Protein AF-A0A843H7J1-F1 (afdb_monomer)

Sequence (117 aa):
MSACAQKESTQTILKQSVYNLETTYTIAAESAMPFVTGEIPGVKVSQADKELMFRASNTVYSEIQSLKESIDKDEPLSITLVNAAEVDLQSFVNCWTNIRSGKAPTACEVVTQGASK

pLDDT: mean 79.45, std 17.02, range [32.44, 97.44]

Solvent-accessible surface area (backbone atoms only — not comparable to full-atom values): 6874 Å² total; per-residue (Å²): 136,60,71,64,64,53,51,52,53,51,50,52,52,51,53,52,49,53,54,52,49,51,54,52,49,49,55,52,51,61,72,41,48,49,63,76,74,62,70,46,87,95,54,85,77,49,73,67,57,53,53,50,51,52,51,46,52,50,51,43,50,52,48,50,50,55,53,48,51,32,55,78,69,70,46,87,79,54,69,69,60,55,52,47,48,48,52,29,42,51,28,44,53,51,32,49,53,36,47,76,70,66,40,83,61,92,59,69,65,50,74,81,81,62,100,77,132

Structure (mmCIF, N/CA/C/O backbone):
data_AF-A0A843H7J1-F1
#
_entry.id   AF-A0A843H7J1-F1
#
loop_
_atom_site.group_PDB
_atom_site.id
_atom_site.type_symbol
_atom_site.label_atom_id
_atom_site.label_alt_id
_atom_site.label_comp_id
_atom_site.label_asym_id
_atom_site.label_entity_id
_atom_site.label_seq_id
_atom_site.pdbx_PDB_ins_code
_atom_site.Cartn_x
_atom_site.Cartn_y
_atom_site.Cartn_z
_atom_site.occupancy
_atom_site.B_iso_or_equiv
_atom_site.auth_seq_id
_atom_site.auth_comp_id
_atom_site.auth_asym_id
_atom_site.auth_atom_id
_atom_site.pdbx_PDB_model_num
ATOM 1 N N . MET A 1 1 ? 9.321 3.733 -34.233 1.00 47.72 1 MET A N 1
ATOM 2 C CA . MET A 1 1 ? 9.810 3.769 -32.837 1.00 47.72 1 MET A CA 1
ATOM 3 C C . MET A 1 1 ? 9.998 2.329 -32.387 1.00 47.72 1 MET A C 1
ATOM 5 O O . MET A 1 1 ? 9.128 1.521 -32.681 1.00 47.72 1 MET A O 1
ATOM 9 N N . SER A 1 2 ? 11.158 1.977 -31.825 1.00 62.06 2 SER A N 1
ATOM 10 C CA . SER A 1 2 ? 11.480 0.590 -31.464 1.00 62.06 2 SER A CA 1
ATOM 11 C C . SER A 1 2 ? 10.758 0.179 -30.177 1.00 62.06 2 SER A C 1
ATOM 13 O O . SER A 1 2 ? 10.575 0.991 -29.271 1.00 62.06 2 SER A O 1
ATOM 15 N N . ALA A 1 3 ? 10.370 -1.092 -30.082 1.00 62.41 3 ALA A N 1
ATOM 16 C CA . ALA A 1 3 ? 9.691 -1.654 -28.914 1.00 62.41 3 ALA A CA 1
ATOM 17 C C . ALA A 1 3 ? 10.489 -1.487 -27.600 1.00 62.41 3 ALA A C 1
ATOM 19 O O . ALA A 1 3 ? 9.896 -1.439 -26.526 1.00 62.41 3 ALA A O 1
ATOM 20 N N . CYS A 1 4 ? 11.819 -1.336 -27.673 1.00 57.53 4 CYS A N 1
ATOM 21 C CA . CYS A 1 4 ? 12.670 -1.066 -26.510 1.00 57.53 4 CYS A CA 1
ATOM 22 C C . CYS A 1 4 ? 12.375 0.300 -25.876 1.00 57.53 4 CYS A C 1
ATOM 24 O O . CYS A 1 4 ? 12.195 0.371 -24.666 1.00 57.53 4 CYS A O 1
ATOM 26 N N . ALA A 1 5 ? 12.221 1.354 -26.686 1.00 62.38 5 ALA A N 1
ATOM 27 C CA . ALA A 1 5 ? 11.895 2.689 -26.180 1.00 62.38 5 ALA A CA 1
ATOM 28 C C . ALA A 1 5 ? 10.498 2.727 -25.532 1.00 62.38 5 ALA A C 1
ATOM 30 O O . ALA A 1 5 ? 10.288 3.397 -24.523 1.00 62.38 5 ALA A O 1
ATOM 31 N N . GLN A 1 6 ? 9.544 1.958 -26.070 1.00 64.94 6 GLN A N 1
ATOM 32 C CA . GLN A 1 6 ? 8.218 1.815 -25.462 1.00 64.94 6 GLN A CA 1
ATOM 33 C C . GLN A 1 6 ? 8.287 1.047 -24.136 1.00 64.94 6 GLN A C 1
ATOM 35 O O . GLN A 1 6 ? 7.697 1.488 -23.155 1.00 64.94 6 GLN A O 1
ATOM 40 N N . LYS A 1 7 ? 9.060 -0.042 -24.065 1.00 63.06 7 LYS A N 1
ATOM 41 C CA . LYS A 1 7 ? 9.237 -0.828 -22.835 1.00 63.06 7 LYS A CA 1
ATOM 42 C C . LYS A 1 7 ? 9.907 -0.020 -21.718 1.00 63.06 7 LYS A C 1
ATOM 44 O O . LYS A 1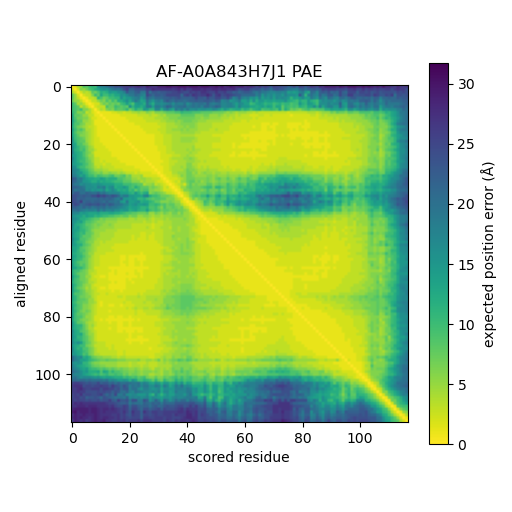 7 ? 9.445 -0.081 -20.581 1.00 63.06 7 LYS A O 1
ATOM 49 N N . GLU A 1 8 ? 10.936 0.762 -22.037 1.00 67.75 8 GLU A N 1
ATOM 50 C CA . GLU A 1 8 ? 11.584 1.676 -21.083 1.00 67.75 8 GLU A CA 1
ATOM 51 C C . GLU A 1 8 ? 10.620 2.766 -20.601 1.00 67.75 8 GLU A C 1
ATOM 53 O O . GLU A 1 8 ? 10.552 3.050 -19.402 1.00 67.75 8 GLU A O 1
ATOM 58 N N . SER A 1 9 ? 9.798 3.315 -21.504 1.00 80.00 9 SER A N 1
ATOM 59 C CA . SER A 1 9 ? 8.769 4.289 -21.125 1.00 80.00 9 SER A CA 1
ATOM 60 C C . SER A 1 9 ? 7.710 3.685 -20.192 1.00 80.00 9 SER A C 1
ATOM 62 O O . SER A 1 9 ? 7.347 4.305 -19.196 1.00 80.00 9 SER A O 1
ATOM 64 N N . THR A 1 10 ? 7.274 2.444 -20.439 1.00 89.31 10 THR A N 1
ATOM 65 C CA . THR A 1 10 ? 6.311 1.744 -19.578 1.00 89.31 10 THR A CA 1
ATOM 66 C C . THR A 1 10 ? 6.899 1.441 -18.204 1.00 89.31 10 THR A C 1
ATOM 68 O O . THR A 1 10 ? 6.242 1.694 -17.201 1.00 89.31 10 THR A O 1
ATOM 71 N N . GLN A 1 11 ? 8.135 0.941 -18.128 1.00 94.00 11 GLN A N 1
ATOM 72 C CA . GLN A 1 11 ? 8.772 0.655 -16.838 1.00 94.00 11 GLN A CA 1
ATOM 73 C C . GLN A 1 11 ? 9.004 1.930 -16.022 1.00 94.00 11 GLN A C 1
ATOM 75 O O . GLN A 1 11 ? 8.785 1.923 -14.815 1.00 94.00 11 GLN A O 1
ATOM 80 N N . THR A 1 12 ? 9.349 3.044 -16.672 1.00 93.31 12 THR A N 1
ATOM 81 C CA . THR A 1 12 ? 9.462 4.353 -16.006 1.00 93.31 12 THR A CA 1
ATOM 82 C C . THR A 1 12 ? 8.129 4.787 -15.389 1.00 93.31 12 THR A C 1
ATOM 84 O O . THR A 1 12 ? 8.095 5.212 -14.235 1.00 93.31 12 THR A O 1
ATOM 87 N N . ILE A 1 13 ? 7.021 4.624 -16.121 1.00 94.62 13 ILE A N 1
ATOM 88 C CA . ILE A 1 13 ? 5.672 4.924 -15.618 1.00 94.62 13 ILE A CA 1
ATOM 89 C C . ILE A 1 13 ? 5.327 4.034 -14.419 1.00 94.62 13 ILE A C 1
ATOM 91 O O . ILE A 1 13 ? 4.876 4.544 -13.398 1.00 94.62 13 ILE A O 1
ATOM 95 N N . LEU A 1 14 ? 5.581 2.724 -14.505 1.00 96.31 14 LEU A N 1
ATOM 96 C CA . LEU A 1 14 ? 5.291 1.796 -13.407 1.00 96.31 14 LEU A CA 1
ATOM 97 C C . LEU A 1 14 ? 6.110 2.117 -12.150 1.00 96.31 14 LEU A C 1
ATOM 99 O O . LEU A 1 14 ? 5.550 2.125 -11.057 1.00 96.31 14 LEU A O 1
ATOM 103 N N . LYS A 1 15 ? 7.402 2.446 -12.295 1.00 96.62 15 LYS A N 1
ATOM 104 C CA . LYS A 1 15 ? 8.255 2.878 -11.173 1.00 96.62 15 LYS A CA 1
ATOM 105 C C . LY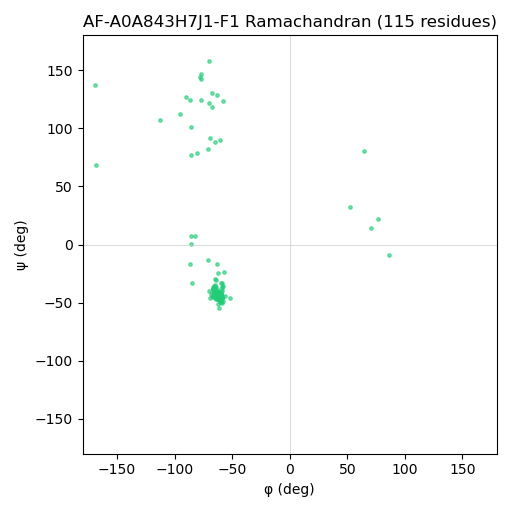S A 1 15 ? 7.673 4.126 -10.496 1.00 96.62 15 LYS A C 1
ATOM 107 O O . LYS A 1 15 ? 7.537 4.153 -9.276 1.00 96.62 15 LYS A O 1
ATOM 112 N N . GLN A 1 16 ? 7.252 5.126 -11.277 1.00 96.50 16 GLN A N 1
ATOM 113 C CA . GLN A 1 16 ? 6.600 6.324 -10.735 1.00 96.50 16 GLN A CA 1
ATOM 114 C C . GLN A 1 16 ? 5.288 5.998 -10.006 1.00 96.50 16 GLN A C 1
ATOM 116 O O . GLN A 1 16 ? 5.032 6.558 -8.940 1.00 96.50 16 GLN A O 1
ATOM 121 N N . SER A 1 17 ? 4.473 5.085 -10.543 1.00 96.44 17 SER A N 1
ATOM 122 C CA . SER A 1 17 ? 3.246 4.638 -9.877 1.00 96.44 17 SER A CA 1
ATOM 123 C C . SER A 1 17 ? 3.537 4.021 -8.510 1.00 96.44 17 SER A C 1
ATOM 125 O O . SER A 1 17 ? 2.882 4.393 -7.543 1.00 96.44 17 SER A O 1
ATOM 127 N N . VAL A 1 18 ? 4.556 3.165 -8.383 1.00 97.44 18 VAL A N 1
ATOM 128 C CA . VAL A 1 18 ? 4.943 2.569 -7.089 1.00 97.44 18 VAL A CA 1
ATOM 129 C C . VAL A 1 18 ? 5.332 3.638 -6.060 1.00 97.44 18 VAL A C 1
ATOM 131 O O . VAL A 1 18 ? 4.880 3.575 -4.917 1.00 97.44 18 VAL A O 1
ATOM 134 N N . TYR A 1 19 ? 6.093 4.666 -6.448 1.00 97.19 19 TYR A N 1
ATOM 135 C CA . TYR A 1 19 ? 6.422 5.771 -5.534 1.00 97.19 19 TYR A CA 1
ATOM 136 C C . TYR A 1 19 ? 5.193 6.601 -5.126 1.00 97.19 19 TYR A C 1
ATOM 138 O O . TYR A 1 19 ? 5.085 7.047 -3.978 1.00 97.19 19 TYR A O 1
ATOM 146 N N . ASN A 1 20 ? 4.236 6.783 -6.039 1.00 96.62 20 ASN A N 1
ATOM 147 C CA . ASN A 1 20 ? 2.971 7.449 -5.728 1.00 96.62 20 ASN A CA 1
ATOM 148 C C . ASN A 1 20 ? 2.121 6.615 -4.751 1.00 96.62 20 ASN A C 1
ATOM 150 O O . ASN A 1 20 ? 1.506 7.187 -3.846 1.00 96.62 20 ASN A O 1
ATOM 154 N N . LEU A 1 21 ? 2.116 5.282 -4.897 1.00 96.50 21 LEU A N 1
ATOM 155 C CA . LEU A 1 21 ? 1.468 4.361 -3.958 1.00 96.50 21 LEU A CA 1
ATOM 156 C C . LEU A 1 21 ? 2.092 4.470 -2.564 1.00 96.50 21 LEU A C 1
ATOM 158 O O . LEU A 1 21 ? 1.363 4.652 -1.593 1.00 96.50 21 LEU A O 1
ATOM 162 N N . GLU A 1 22 ? 3.424 4.444 -2.456 1.00 96.88 22 GLU A N 1
ATOM 163 C CA . GLU A 1 22 ? 4.125 4.600 -1.172 1.00 96.88 22 GLU A CA 1
ATOM 164 C C . GLU A 1 22 ? 3.786 5.927 -0.482 1.00 96.88 22 GLU A C 1
ATOM 166 O O . GLU A 1 22 ? 3.483 5.961 0.714 1.00 96.88 22 GLU A O 1
ATOM 171 N N . THR A 1 23 ? 3.800 7.024 -1.241 1.00 96.50 23 THR A N 1
ATOM 172 C CA . THR A 1 23 ? 3.468 8.356 -0.718 1.00 96.50 23 THR A CA 1
ATOM 173 C C . THR A 1 23 ? 2.032 8.391 -0.194 1.00 96.50 23 THR A C 1
ATOM 175 O O . THR A 1 23 ? 1.773 8.850 0.918 1.00 96.50 23 THR A O 1
ATOM 178 N N . THR A 1 24 ? 1.093 7.856 -0.975 1.00 94.62 24 THR A N 1
ATOM 179 C CA . THR A 1 24 ? -0.331 7.818 -0.621 1.00 94.62 24 THR A CA 1
ATOM 180 C C . THR A 1 24 ? -0.581 6.929 0.598 1.00 94.62 24 THR A C 1
ATOM 182 O O . THR A 1 24 ? -1.314 7.328 1.505 1.00 94.62 24 THR A O 1
ATOM 185 N N . TYR A 1 25 ? 0.069 5.763 0.664 1.00 94.06 25 TYR A N 1
ATOM 186 C CA . TYR A 1 25 ? 0.044 4.886 1.832 1.00 94.06 25 TYR A CA 1
ATOM 187 C C . TYR A 1 25 ? 0.546 5.611 3.082 1.00 94.06 25 TYR A C 1
ATOM 189 O O . TYR A 1 25 ? -0.132 5.592 4.106 1.00 94.06 25 TYR A O 1
ATOM 197 N N . THR A 1 26 ? 1.692 6.290 2.994 1.00 93.44 26 THR A N 1
ATOM 198 C CA . THR A 1 26 ? 2.306 6.987 4.134 1.00 93.44 26 THR A CA 1
ATOM 199 C C . THR A 1 26 ? 1.370 8.053 4.696 1.00 93.44 26 THR A C 1
ATOM 201 O O . THR A 1 26 ? 1.083 8.049 5.890 1.00 93.44 26 THR A O 1
ATOM 204 N N . ILE A 1 27 ? 0.793 8.894 3.831 1.00 92.25 27 ILE A N 1
ATOM 205 C CA . ILE A 1 27 ? -0.185 9.919 4.231 1.00 92.25 27 ILE A CA 1
ATOM 206 C C . ILE A 1 27 ? -1.416 9.279 4.893 1.00 92.25 27 ILE A C 1
ATOM 208 O O . ILE A 1 27 ? -1.912 9.756 5.920 1.00 92.25 27 ILE A O 1
ATOM 212 N N . ALA A 1 28 ? -1.929 8.187 4.319 1.00 88.12 28 ALA A N 1
ATOM 213 C CA . ALA A 1 28 ? -3.079 7.483 4.870 1.00 88.12 28 ALA A CA 1
ATOM 214 C C . ALA A 1 28 ? -2.766 6.871 6.248 1.00 88.12 28 ALA A C 1
ATOM 216 O O . ALA A 1 28 ? -3.555 7.050 7.178 1.00 88.12 28 ALA A O 1
ATOM 217 N N . ALA A 1 29 ? -1.606 6.232 6.406 1.00 86.69 29 ALA A N 1
ATOM 218 C CA . ALA A 1 29 ? -1.150 5.629 7.654 1.00 86.69 29 ALA A CA 1
ATOM 219 C C . ALA A 1 29 ? -0.887 6.675 8.752 1.00 86.69 29 ALA A C 1
ATOM 221 O O . ALA A 1 29 ? -1.353 6.509 9.879 1.00 86.69 29 ALA A O 1
ATOM 222 N N . GLU A 1 30 ? -0.224 7.790 8.431 1.00 86.56 30 GLU A N 1
ATOM 223 C CA . GLU A 1 30 ? -0.003 8.900 9.369 1.00 86.56 30 GLU A CA 1
ATOM 224 C C . GLU A 1 30 ? -1.324 9.470 9.876 1.00 86.56 30 GLU A C 1
ATOM 226 O O . GLU A 1 30 ? -1.530 9.638 11.080 1.00 86.56 30 GLU A O 1
ATOM 231 N N . SER A 1 31 ? -2.273 9.684 8.962 1.00 81.62 31 SER A N 1
ATOM 232 C CA . SER A 1 31 ? -3.601 10.158 9.337 1.00 81.62 31 SER A CA 1
ATOM 233 C C . SER A 1 31 ? -4.363 9.169 10.228 1.00 81.62 31 SER A C 1
ATOM 235 O O . SER A 1 31 ? -5.328 9.578 10.875 1.00 81.62 31 SER A O 1
ATOM 237 N N . ALA A 1 32 ? -3.936 7.898 10.279 1.00 74.88 32 ALA A N 1
ATOM 238 C CA . ALA A 1 32 ? -4.541 6.841 11.079 1.00 74.88 32 ALA A CA 1
ATOM 239 C C . ALA A 1 32 ? -4.055 6.717 12.518 1.00 74.88 32 ALA A C 1
ATOM 241 O O . ALA A 1 32 ? -4.777 6.161 13.354 1.00 74.88 32 ALA A O 1
ATOM 242 N N . MET A 1 33 ? -2.909 7.313 12.839 1.00 71.06 33 MET A N 1
ATOM 243 C CA . MET A 1 33 ? -2.310 7.256 14.170 1.00 71.06 33 MET A CA 1
ATOM 244 C C . MET A 1 33 ? -3.281 7.648 15.307 1.00 71.06 33 MET A C 1
ATOM 246 O O . MET A 1 33 ? -3.410 6.848 16.237 1.00 71.06 33 MET A O 1
ATOM 250 N N . PRO A 1 34 ? -4.068 8.744 15.213 1.00 70.50 34 PRO A N 1
ATOM 251 C CA . PRO A 1 34 ? -4.971 9.162 16.294 1.00 70.50 34 PRO A CA 1
ATOM 252 C C . PRO A 1 34 ? -6.078 8.149 16.639 1.00 70.50 34 PRO A C 1
ATOM 254 O O . PRO A 1 34 ? -6.609 8.134 17.746 1.00 70.50 34 PRO A O 1
ATOM 257 N N . PHE A 1 35 ? -6.472 7.278 15.706 1.00 66.56 35 PHE A N 1
ATOM 258 C CA . PHE A 1 35 ? -7.523 6.283 15.959 1.00 66.56 35 PHE A CA 1
ATOM 259 C C . PHE A 1 35 ? -6.965 5.023 16.623 1.00 66.56 35 PHE A C 1
ATOM 261 O O . PHE A 1 35 ? -7.636 4.394 17.449 1.00 66.56 35 PHE A O 1
ATOM 268 N N . VAL A 1 36 ? -5.726 4.658 16.283 1.00 64.50 36 VAL A N 1
ATOM 269 C CA . VAL A 1 36 ? -5.017 3.553 16.934 1.00 64.50 36 VAL A CA 1
ATOM 270 C C . VAL A 1 36 ? -4.731 3.923 18.391 1.00 64.50 36 VAL A C 1
ATOM 272 O O . VAL A 1 36 ? -5.039 3.125 19.283 1.00 64.50 36 VAL A O 1
ATOM 275 N N . THR A 1 37 ? -4.268 5.156 18.634 1.00 69.62 37 THR A N 1
ATOM 276 C CA . THR A 1 37 ? -4.010 5.720 19.972 1.00 69.62 37 THR A CA 1
ATOM 277 C C . THR A 1 37 ? -5.289 6.023 20.764 1.00 69.62 37 THR A C 1
ATOM 279 O O . THR A 1 37 ? -5.232 6.166 21.982 1.00 69.62 37 THR A O 1
ATOM 282 N N . GLY A 1 38 ? -6.463 6.027 20.115 1.00 63.78 38 GLY A N 1
ATOM 283 C CA . GLY 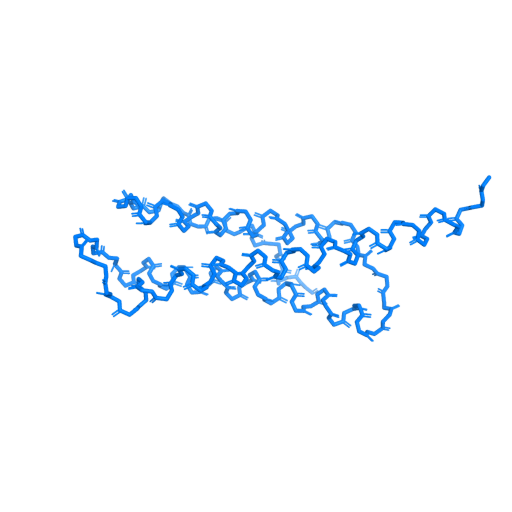A 1 38 ? -7.756 6.268 20.769 1.00 63.78 38 GLY A CA 1
ATOM 284 C C . GLY A 1 38 ? -8.014 7.741 21.096 1.00 63.78 38 GLY A C 1
ATOM 285 O O . GLY A 1 38 ? -8.832 8.047 21.959 1.00 63.78 38 GLY A O 1
ATOM 286 N N . GLU A 1 39 ? -7.331 8.646 20.404 1.00 63.56 39 GLU A N 1
ATOM 287 C CA . GLU A 1 39 ? -7.325 10.088 20.645 1.00 63.56 39 GLU A CA 1
ATOM 288 C C . GLU A 1 39 ? -8.477 10.830 19.957 1.00 63.56 39 GLU A C 1
ATOM 290 O O . GLU A 1 39 ? -8.504 12.058 19.977 1.00 63.56 39 GLU A O 1
ATOM 295 N N . ILE A 1 40 ? -9.444 10.125 19.356 1.00 62.94 40 ILE A N 1
ATOM 296 C CA . ILE A 1 40 ? -10.541 10.767 18.622 1.00 62.94 40 ILE A CA 1
ATOM 297 C C . ILE A 1 40 ? -11.781 10.945 19.489 1.00 62.94 40 ILE A C 1
ATOM 299 O O . ILE A 1 40 ? -12.456 9.964 19.821 1.00 62.94 40 ILE A O 1
ATOM 303 N N . PRO A 1 41 ? -12.143 12.200 19.815 1.00 60.66 41 PRO A N 1
ATOM 304 C CA . PRO A 1 41 ? -13.348 12.480 20.573 1.00 60.66 41 PRO A CA 1
ATOM 305 C C . PRO A 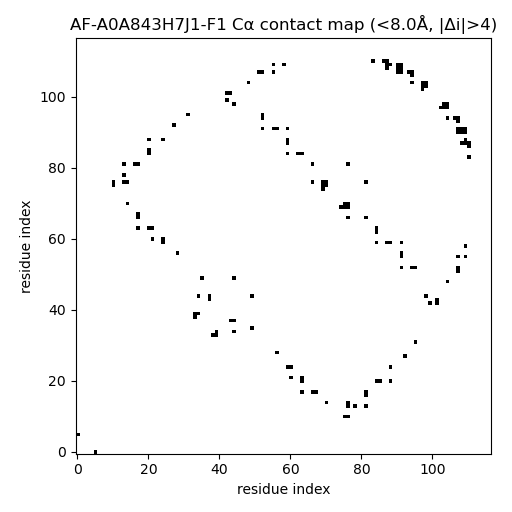1 41 ? -14.588 12.039 19.786 1.00 60.66 41 PRO A C 1
ATOM 307 O O . PRO A 1 41 ? -14.774 12.415 18.632 1.00 60.66 41 PRO A O 1
ATOM 310 N N . GLY A 1 42 ? -15.460 11.251 20.415 1.00 64.00 42 GLY A N 1
ATOM 311 C CA . GLY A 1 42 ? -16.768 10.884 19.858 1.00 64.00 42 GLY A CA 1
ATOM 312 C C . GLY A 1 42 ? -16.794 9.667 18.924 1.00 64.00 42 GLY A C 1
ATOM 313 O O . GLY A 1 42 ? -17.885 9.182 18.633 1.00 64.00 42 GLY A O 1
ATOM 314 N N . VAL A 1 43 ? -15.645 9.113 18.519 1.00 66.38 43 VAL A N 1
ATOM 315 C CA . VAL A 1 43 ? -15.578 7.888 17.700 1.00 66.38 43 VAL A CA 1
ATOM 316 C C . VAL A 1 43 ? -14.974 6.751 18.521 1.00 66.38 43 VAL A C 1
ATOM 318 O O . VAL A 1 43 ? -13.773 6.712 18.776 1.00 66.38 43 VAL A O 1
ATOM 321 N N . LYS A 1 44 ? -15.808 5.789 18.931 1.00 68.00 44 LYS A N 1
ATOM 322 C CA . LYS A 1 44 ? -15.324 4.528 19.508 1.00 68.00 44 LYS A CA 1
ATOM 323 C C . LYS A 1 44 ? -15.017 3.546 18.381 1.00 68.00 44 LYS A C 1
ATOM 325 O O . LYS A 1 44 ? -15.926 2.914 17.858 1.00 68.00 44 LYS A O 1
ATOM 330 N N . VAL A 1 45 ? -13.740 3.406 18.039 1.00 71.69 45 VAL A N 1
ATOM 331 C CA . VAL A 1 45 ? -13.270 2.331 17.154 1.00 71.69 45 VAL A CA 1
ATOM 332 C C . VAL A 1 45 ? -13.204 1.036 17.956 1.00 71.69 45 VAL A C 1
ATOM 334 O O . VAL A 1 45 ? -12.558 0.996 19.009 1.00 71.69 45 VAL A O 1
ATOM 337 N N . SER A 1 46 ? -13.878 -0.015 17.488 1.00 76.50 46 SER A N 1
ATOM 338 C CA . SER A 1 46 ? -13.834 -1.310 18.164 1.00 76.50 46 SER A CA 1
ATOM 339 C C . SER A 1 46 ? -12.454 -1.960 18.015 1.00 76.50 46 SER A C 1
ATOM 341 O O . SER A 1 46 ? -11.701 -1.664 17.087 1.00 76.50 46 SER A O 1
ATOM 343 N N . GLN A 1 47 ? -12.112 -2.880 18.917 1.00 80.25 47 GLN A N 1
ATOM 344 C CA . GLN A 1 47 ? -10.872 -3.651 18.799 1.00 80.25 47 GLN A CA 1
ATOM 345 C C . GLN A 1 47 ? -10.815 -4.441 17.477 1.00 80.25 47 GLN A C 1
ATOM 347 O O . GLN A 1 47 ? -9.766 -4.500 16.842 1.00 80.25 47 GLN A O 1
ATOM 352 N N . ALA A 1 48 ? -11.955 -4.970 17.021 1.00 78.75 48 ALA A N 1
ATOM 353 C CA . ALA A 1 48 ? -12.058 -5.683 15.752 1.00 78.75 48 ALA A CA 1
A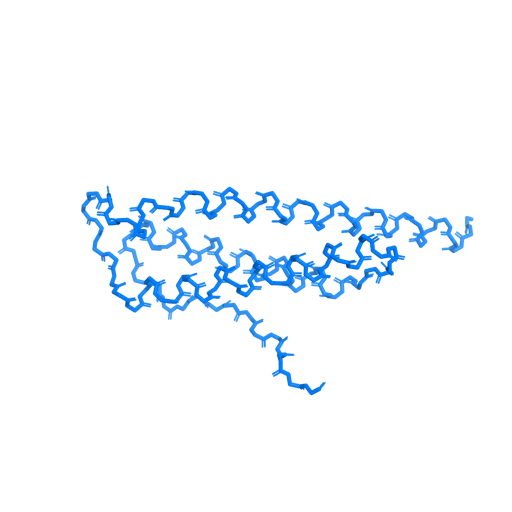TOM 354 C C . ALA A 1 48 ? -11.748 -4.777 14.546 1.00 78.75 48 ALA A C 1
ATOM 356 O O . ALA A 1 48 ? -11.018 -5.190 13.644 1.00 78.75 48 ALA A O 1
ATOM 357 N N . ASP A 1 49 ? -12.232 -3.531 14.555 1.00 76.62 49 ASP A N 1
ATOM 358 C CA . ASP A 1 49 ? -11.942 -2.555 13.496 1.00 76.62 49 ASP A CA 1
ATOM 359 C C . ASP A 1 49 ? -1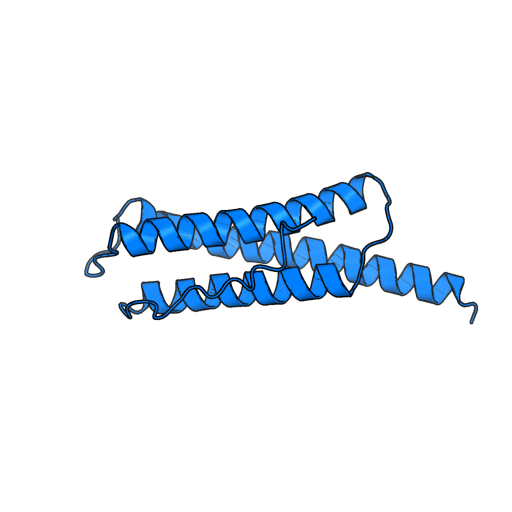0.460 -2.158 13.488 1.00 76.62 49 ASP A C 1
ATOM 361 O O . ASP A 1 49 ? -9.857 -2.034 12.422 1.00 76.62 49 ASP A O 1
ATOM 365 N N . LYS A 1 50 ? -9.839 -2.009 14.670 1.00 78.69 50 LYS A N 1
ATOM 366 C CA . LYS A 1 50 ? -8.394 -1.741 14.785 1.00 78.69 50 LYS A CA 1
ATOM 367 C C . LYS A 1 50 ? -7.567 -2.873 14.184 1.00 78.69 50 LYS A C 1
ATOM 369 O O . LYS A 1 50 ? -6.638 -2.620 13.423 1.00 78.69 50 LYS A O 1
ATOM 374 N N . GLU A 1 51 ? -7.910 -4.116 14.503 1.00 81.94 51 GLU A N 1
ATOM 375 C CA . GLU A 1 51 ? -7.228 -5.292 13.961 1.00 81.94 51 GLU A CA 1
ATOM 376 C C . GLU A 1 51 ? -7.420 -5.428 12.450 1.00 81.94 51 GLU A C 1
ATOM 378 O O . GLU A 1 51 ? -6.480 -5.778 11.737 1.00 81.94 51 GLU A O 1
ATOM 383 N N . LEU A 1 52 ? -8.622 -5.136 11.951 1.00 78.88 52 LEU A N 1
ATOM 384 C CA . LEU A 1 52 ? -8.908 -5.136 10.522 1.00 78.88 52 LEU A CA 1
ATOM 385 C C . LEU A 1 52 ? -8.074 -4.080 9.788 1.00 78.88 52 LEU A C 1
ATOM 387 O O . LEU A 1 52 ? -7.430 -4.404 8.793 1.00 78.88 52 LEU A O 1
ATOM 391 N N . MET A 1 53 ? -8.020 -2.856 10.317 1.00 80.12 53 MET A N 1
ATOM 392 C CA . MET A 1 53 ? -7.199 -1.776 9.768 1.00 80.12 53 MET A CA 1
ATOM 393 C C . MET A 1 53 ? -5.710 -2.104 9.793 1.00 80.12 53 MET A C 1
ATOM 395 O O . MET A 1 53 ? -5.014 -1.844 8.816 1.00 80.12 53 MET A O 1
ATOM 399 N N . PHE A 1 54 ? -5.219 -2.707 10.878 1.00 83.94 54 PHE A N 1
ATOM 400 C CA . PHE A 1 54 ? -3.822 -3.118 10.981 1.00 83.94 54 PHE A CA 1
ATOM 401 C C . PHE A 1 54 ? -3.464 -4.182 9.939 1.00 83.94 54 PHE A C 1
ATOM 403 O O . PHE A 1 54 ? -2.443 -4.066 9.263 1.00 83.94 54 PHE A O 1
ATOM 410 N N . ARG A 1 55 ? -4.325 -5.194 9.758 1.00 85.25 55 ARG A N 1
ATOM 411 C CA . ARG A 1 55 ? -4.137 -6.211 8.714 1.00 85.25 55 ARG A CA 1
ATOM 412 C C . ARG A 1 55 ? -4.127 -5.587 7.322 1.00 85.25 55 ARG A C 1
ATOM 414 O O . ARG A 1 55 ? -3.193 -5.839 6.573 1.00 85.25 55 ARG A O 1
ATOM 421 N N . ALA A 1 56 ? -5.110 -4.742 7.013 1.00 85.44 56 ALA A N 1
ATOM 422 C CA . ALA A 1 56 ? -5.198 -4.076 5.717 1.00 85.44 56 ALA A CA 1
ATOM 423 C C . ALA A 1 56 ? -3.970 -3.194 5.432 1.00 85.44 56 ALA A C 1
ATOM 425 O O . ALA A 1 56 ? -3.393 -3.271 4.351 1.00 85.44 56 ALA A O 1
ATOM 426 N N . SER A 1 57 ? -3.525 -2.419 6.427 1.00 88.88 57 SER A N 1
ATOM 427 C CA . SER A 1 57 ? -2.317 -1.592 6.331 1.00 88.88 57 SER A CA 1
ATOM 428 C C . SER A 1 57 ? -1.074 -2.433 6.049 1.00 88.88 57 SER A C 1
ATOM 430 O O . SER A 1 57 ? -0.280 -2.075 5.186 1.00 88.88 57 SER A O 1
ATOM 432 N N . ASN A 1 58 ? -0.904 -3.557 6.754 1.00 90.44 58 ASN A N 1
ATOM 433 C CA . ASN A 1 58 ? 0.253 -4.432 6.569 1.00 90.44 58 ASN A CA 1
ATOM 434 C C . ASN A 1 58 ? 0.269 -5.099 5.194 1.00 90.44 58 ASN A C 1
ATOM 436 O O . ASN A 1 58 ? 1.342 -5.236 4.615 1.00 90.44 58 ASN A O 1
ATOM 440 N N . THR A 1 59 ? -0.893 -5.501 4.672 1.00 89.50 59 THR A N 1
ATOM 441 C CA . THR A 1 59 ? -0.992 -6.071 3.324 1.00 89.50 59 THR A CA 1
ATOM 442 C C . THR A 1 59 ? -0.533 -5.061 2.276 1.00 89.50 59 THR A C 1
ATOM 444 O O . THR A 1 59 ? 0.431 -5.333 1.563 1.00 89.50 59 THR A O 1
ATOM 447 N N . VAL A 1 60 ? -1.122 -3.861 2.272 1.00 92.69 60 VAL A N 1
ATOM 448 C CA . VAL A 1 60 ? -0.759 -2.793 1.326 1.00 92.69 60 VAL A CA 1
ATOM 449 C C . VAL A 1 60 ? 0.715 -2.403 1.466 1.00 92.69 60 VAL A C 1
ATOM 451 O O . VAL A 1 60 ? 1.424 -2.245 0.473 1.00 92.69 60 VAL A O 1
ATOM 454 N N . TYR A 1 61 ? 1.214 -2.287 2.700 1.00 94.38 61 TYR A N 1
ATOM 455 C CA . TYR A 1 61 ? 2.626 -2.002 2.944 1.00 94.38 61 TYR A CA 1
ATOM 456 C C . TYR A 1 61 ? 3.536 -3.083 2.357 1.00 94.38 61 TYR A C 1
ATOM 458 O O . TYR A 1 61 ? 4.502 -2.759 1.671 1.00 94.38 61 TYR A O 1
ATOM 466 N N . SER A 1 62 ? 3.223 -4.359 2.593 1.00 94.62 62 SER A N 1
ATOM 467 C CA . SER A 1 62 ? 4.007 -5.489 2.090 1.00 94.62 62 SER A CA 1
ATOM 468 C C . SER A 1 62 ? 4.041 -5.534 0.563 1.00 94.62 62 SER A C 1
ATOM 470 O O . SER A 1 62 ? 5.091 -5.813 -0.012 1.00 94.62 62 SER A O 1
ATOM 472 N N . GLU A 1 63 ? 2.920 -5.254 -0.101 1.00 94.50 63 GLU A N 1
ATOM 473 C CA . GLU A 1 63 ? 2.840 -5.195 -1.565 1.00 94.50 63 GLU A CA 1
ATOM 474 C C . GLU A 1 63 ? 3.708 -4.067 -2.126 1.00 94.50 63 GLU A C 1
ATOM 476 O O . GLU A 1 63 ? 4.516 -4.292 -3.030 1.00 94.50 63 GLU A O 1
ATOM 481 N N . ILE A 1 64 ? 3.609 -2.867 -1.543 1.00 96.94 64 ILE A N 1
ATOM 482 C CA . ILE A 1 64 ? 4.425 -1.715 -1.939 1.00 96.94 64 ILE A CA 1
ATOM 483 C C . ILE A 1 64 ? 5.914 -2.007 -1.720 1.00 96.94 64 ILE A C 1
ATOM 485 O O . ILE A 1 64 ? 6.716 -1.735 -2.613 1.00 96.94 64 ILE A O 1
ATOM 489 N N . GLN A 1 65 ? 6.300 -2.584 -0.575 1.00 97.12 65 GLN A N 1
ATOM 490 C CA . GLN A 1 65 ? 7.700 -2.938 -0.317 1.00 97.12 65 GLN A CA 1
ATOM 491 C C . GLN A 1 65 ? 8.206 -3.993 -1.302 1.00 97.12 65 GLN A C 1
ATOM 493 O O . GLN A 1 65 ? 9.291 -3.826 -1.847 1.00 97.12 65 GLN A O 1
ATOM 498 N N . SER A 1 66 ? 7.411 -5.020 -1.614 1.00 96.62 66 SER A N 1
ATOM 499 C CA . SER A 1 66 ? 7.793 -6.019 -2.617 1.00 96.62 66 SER A CA 1
ATOM 500 C C . SER A 1 66 ? 8.025 -5.390 -3.994 1.00 96.62 66 SER A C 1
ATOM 502 O O . SER A 1 66 ? 8.975 -5.761 -4.680 1.00 96.62 66 SER A O 1
ATOM 504 N N . LEU A 1 67 ? 7.188 -4.431 -4.404 1.00 97.12 67 LEU A N 1
ATOM 505 C CA . LEU A 1 67 ? 7.377 -3.706 -5.663 1.00 97.12 67 LEU A CA 1
ATOM 506 C C . LEU A 1 67 ? 8.633 -2.826 -5.617 1.00 97.12 67 LEU A C 1
ATOM 508 O O . LEU A 1 67 ? 9.387 -2.798 -6.588 1.00 97.12 67 LEU A O 1
ATOM 512 N N . LYS A 1 68 ? 8.893 -2.144 -4.496 1.00 97.19 68 LYS A N 1
ATOM 513 C CA . LYS A 1 68 ? 10.110 -1.343 -4.301 1.00 97.19 68 LYS A CA 1
ATOM 514 C C . LYS A 1 68 ? 11.378 -2.184 -4.330 1.00 97.19 68 LYS A C 1
ATOM 516 O O . LYS A 1 68 ? 12.340 -1.781 -4.970 1.00 97.19 68 LYS A O 1
ATOM 521 N N . GLU A 1 69 ? 11.365 -3.364 -3.722 1.00 96.81 69 GLU A N 1
ATOM 522 C CA . GLU A 1 69 ? 12.493 -4.289 -3.800 1.00 96.81 69 GLU A CA 1
ATOM 523 C C . GLU A 1 69 ? 12.809 -4.684 -5.246 1.00 96.81 69 GLU A C 1
ATOM 525 O O . GLU A 1 69 ? 13.981 -4.753 -5.613 1.00 96.81 69 GLU A O 1
ATOM 530 N N . SER A 1 70 ? 11.791 -4.920 -6.081 1.00 96.19 70 SER A N 1
ATOM 531 C CA . SER A 1 70 ? 12.009 -5.160 -7.512 1.00 96.19 70 SER A CA 1
ATOM 532 C C . SER A 1 70 ? 12.598 -3.931 -8.212 1.00 96.19 70 SER A C 1
ATOM 534 O O . SER A 1 70 ? 13.479 -4.088 -9.051 1.00 96.19 70 SER A O 1
ATOM 536 N N . ILE A 1 71 ? 12.200 -2.706 -7.844 1.00 95.50 71 ILE A N 1
ATOM 537 C CA . ILE A 1 71 ? 12.831 -1.479 -8.368 1.00 95.50 71 ILE A CA 1
ATOM 538 C C . ILE A 1 71 ? 14.308 -1.406 -7.969 1.00 95.50 71 ILE A C 1
ATOM 540 O O . ILE A 1 71 ? 15.148 -1.138 -8.829 1.00 95.50 71 ILE A O 1
ATOM 544 N N . ASP A 1 72 ? 14.626 -1.665 -6.700 1.00 96.12 72 ASP A N 1
ATOM 545 C CA . ASP A 1 72 ? 15.991 -1.607 -6.165 1.00 96.12 72 ASP A CA 1
ATOM 546 C C . ASP A 1 72 ? 16.909 -2.662 -6.807 1.00 96.12 72 ASP A C 1
ATOM 548 O O . ASP A 1 72 ? 18.107 -2.431 -6.979 1.00 96.12 72 ASP A O 1
ATOM 552 N N . LYS A 1 73 ? 16.344 -3.808 -7.208 1.00 96.25 73 LYS A N 1
ATOM 553 C CA . LYS A 1 73 ? 17.029 -4.885 -7.948 1.00 96.25 73 LYS A CA 1
ATOM 554 C C . LYS A 1 73 ? 17.050 -4.672 -9.472 1.00 96.25 73 LYS A C 1
ATOM 556 O O . LYS A 1 73 ? 17.585 -5.515 -10.187 1.00 96.25 73 LYS A O 1
ATOM 561 N N . ASP A 1 74 ? 16.478 -3.570 -9.965 1.00 93.25 74 ASP A N 1
ATOM 562 C CA . ASP A 1 74 ? 16.231 -3.271 -11.387 1.00 93.25 74 ASP A CA 1
ATOM 563 C C . ASP A 1 74 ? 15.478 -4.388 -12.142 1.00 93.25 74 ASP A C 1
ATOM 565 O O . ASP A 1 74 ? 15.655 -4.625 -13.339 1.00 93.25 74 ASP A O 1
ATOM 569 N N . GLU A 1 75 ? 14.598 -5.084 -11.425 1.00 94.12 75 GLU A N 1
ATOM 570 C CA . GLU A 1 75 ? 13.695 -6.079 -11.982 1.00 94.12 75 GLU A CA 1
ATOM 571 C C . GLU A 1 75 ? 12.503 -5.401 -12.678 1.00 94.12 75 GLU A C 1
ATOM 573 O O . GLU A 1 75 ? 11.994 -4.368 -12.224 1.00 94.12 75 GLU A O 1
ATOM 578 N N . PRO A 1 76 ? 12.008 -5.969 -13.793 1.00 92.69 76 PRO A N 1
ATOM 579 C CA . PRO A 1 76 ? 10.854 -5.419 -14.483 1.00 92.69 76 PRO A CA 1
ATOM 580 C C . PRO A 1 76 ? 9.588 -5.560 -13.633 1.00 92.69 76 PRO A C 1
ATOM 582 O O . PRO A 1 76 ? 9.228 -6.652 -13.194 1.00 92.69 76 PRO A O 1
ATOM 585 N N . LEU A 1 77 ? 8.851 -4.463 -13.490 1.00 94.38 77 LEU A N 1
ATOM 586 C CA . LEU A 1 77 ? 7.566 -4.445 -12.804 1.00 94.38 77 LEU A CA 1
ATOM 587 C C . LEU A 1 77 ? 6.455 -5.020 -13.685 1.00 94.38 77 LEU A C 1
ATOM 589 O O . LEU A 1 77 ? 6.384 -4.761 -14.893 1.00 94.38 77 LEU A O 1
ATOM 593 N N . SER A 1 78 ? 5.543 -5.752 -13.047 1.00 93.75 78 SER A N 1
ATOM 594 C CA . SER A 1 78 ? 4.293 -6.215 -13.647 1.00 93.75 78 SER A CA 1
ATOM 595 C C . SER A 1 78 ? 3.212 -5.151 -13.495 1.00 93.75 78 SER A C 1
ATOM 597 O O . SER A 1 78 ? 2.875 -4.761 -12.379 1.00 93.75 78 SER A O 1
ATOM 599 N N . ILE A 1 79 ? 2.607 -4.735 -14.610 1.00 92.44 79 ILE A N 1
ATOM 600 C CA . ILE A 1 79 ? 1.456 -3.821 -14.594 1.00 92.44 79 ILE A CA 1
ATOM 601 C C . ILE A 1 79 ? 0.290 -4.384 -13.773 1.00 92.44 79 ILE A C 1
ATOM 603 O O . ILE A 1 79 ? -0.382 -3.641 -13.070 1.00 92.44 79 ILE A O 1
ATOM 607 N N . THR A 1 80 ? 0.085 -5.703 -13.805 1.00 93.25 80 THR A N 1
ATOM 608 C CA . THR A 1 80 ? -0.976 -6.363 -13.040 1.00 93.25 80 THR A CA 1
ATOM 609 C C . THR A 1 80 ? -0.739 -6.242 -11.539 1.00 93.25 80 THR A C 1
ATOM 611 O O . THR A 1 80 ? -1.682 -5.959 -10.811 1.00 93.25 80 THR A O 1
ATOM 614 N N . LEU A 1 81 ? 0.508 -6.412 -11.080 1.00 93.00 81 LEU A N 1
ATOM 615 C CA . LEU A 1 81 ? 0.844 -6.296 -9.656 1.00 93.00 81 LEU A CA 1
ATOM 616 C C . LEU A 1 81 ? 0.751 -4.846 -9.170 1.00 93.00 81 LEU A C 1
ATOM 618 O O . LEU A 1 81 ? 0.234 -4.599 -8.088 1.00 93.00 81 LEU A O 1
ATOM 622 N N . VAL A 1 82 ? 1.196 -3.887 -9.988 1.00 94.69 82 VAL A N 1
ATOM 623 C CA . VAL A 1 82 ? 1.077 -2.455 -9.668 1.00 94.69 82 VAL A CA 1
ATOM 624 C C . VAL A 1 82 ? -0.396 -2.040 -9.575 1.00 94.69 82 VAL A C 1
ATOM 626 O O . VAL A 1 82 ? -0.776 -1.367 -8.623 1.00 94.69 82 VAL A O 1
ATOM 629 N N . ASN A 1 83 ? -1.240 -2.492 -10.508 1.00 93.38 83 ASN A N 1
ATOM 630 C CA . ASN A 1 83 ? -2.677 -2.211 -10.476 1.00 93.38 83 ASN A CA 1
ATOM 631 C C . ASN A 1 83 ? -3.381 -2.885 -9.288 1.00 93.38 83 ASN A C 1
ATOM 633 O O . ASN A 1 83 ? -4.306 -2.302 -8.732 1.00 93.38 83 ASN A O 1
ATOM 637 N N . ALA A 1 84 ? -2.969 -4.097 -8.900 1.00 90.19 84 ALA A N 1
ATOM 638 C CA . ALA A 1 84 ? -3.509 -4.766 -7.716 1.00 90.19 84 ALA A CA 1
ATOM 639 C C . ALA A 1 84 ? -3.210 -3.952 -6.446 1.00 90.19 84 ALA A C 1
ATOM 641 O O . ALA A 1 84 ? -4.143 -3.560 -5.753 1.00 90.19 84 ALA A O 1
ATOM 642 N N . ALA A 1 85 ? -1.945 -3.562 -6.244 1.00 92.56 85 ALA A N 1
ATOM 643 C CA . ALA A 1 85 ? -1.541 -2.724 -5.114 1.00 92.56 85 ALA A CA 1
ATOM 644 C C . ALA A 1 85 ? -2.262 -1.360 -5.090 1.00 92.56 85 ALA A C 1
ATOM 646 O O . ALA A 1 85 ? -2.557 -0.822 -4.022 1.00 92.56 85 ALA A O 1
ATOM 647 N N . GLU A 1 86 ? -2.581 -0.786 -6.256 1.00 93.88 86 GLU A N 1
ATOM 648 C CA . GLU A 1 86 ? -3.398 0.429 -6.343 1.00 93.88 86 GLU A CA 1
ATOM 649 C C . GLU A 1 86 ? -4.833 0.206 -5.849 1.00 93.88 86 GLU A C 1
ATOM 651 O O . GLU A 1 86 ? -5.341 1.007 -5.061 1.00 93.88 86 GLU A O 1
ATOM 656 N N . VAL A 1 87 ? -5.478 -0.882 -6.273 1.00 91.94 87 VAL A N 1
ATOM 657 C CA . VAL A 1 87 ? -6.829 -1.247 -5.819 1.00 91.94 87 VAL A CA 1
ATOM 658 C C . VAL A 1 87 ? -6.839 -1.507 -4.314 1.00 91.94 87 VAL A C 1
ATOM 660 O O . VAL A 1 87 ? -7.706 -0.985 -3.612 1.00 91.94 87 VAL A O 1
ATOM 663 N N . ASP A 1 88 ? -5.853 -2.240 -3.804 1.00 89.94 88 ASP A N 1
ATOM 664 C CA . ASP A 1 88 ? -5.744 -2.562 -2.382 1.00 89.94 88 ASP A CA 1
ATOM 665 C C . ASP A 1 88 ? -5.507 -1.313 -1.526 1.00 89.94 88 ASP A C 1
ATOM 667 O O . ASP A 1 88 ? -6.152 -1.130 -0.485 1.00 89.94 88 ASP A O 1
ATOM 671 N N . LEU A 1 89 ? -4.682 -0.377 -2.005 1.00 91.44 89 LEU A N 1
ATOM 672 C CA . LEU A 1 89 ? -4.504 0.922 -1.364 1.00 91.44 89 LEU A CA 1
ATOM 673 C C . LEU A 1 89 ? -5.789 1.763 -1.387 1.00 91.44 89 LEU A C 1
ATOM 675 O O . LEU A 1 89 ? -6.137 2.376 -0.375 1.00 91.44 89 LEU A O 1
ATOM 679 N N . GLN A 1 90 ? -6.524 1.792 -2.501 1.00 90.88 90 GLN A N 1
ATOM 680 C CA . GLN A 1 90 ? -7.810 2.495 -2.576 1.00 90.88 90 GLN A CA 1
ATOM 681 C C . GLN A 1 90 ? -8.834 1.891 -1.606 1.00 90.88 90 GLN A C 1
ATOM 683 O O . GLN A 1 90 ? -9.516 2.632 -0.892 1.00 90.88 90 GLN A O 1
ATOM 688 N N . SER A 1 91 ? -8.909 0.561 -1.516 1.00 86.50 91 SER A N 1
ATOM 689 C CA . SER A 1 91 ? -9.736 -0.144 -0.533 1.00 86.50 91 SER A CA 1
ATOM 690 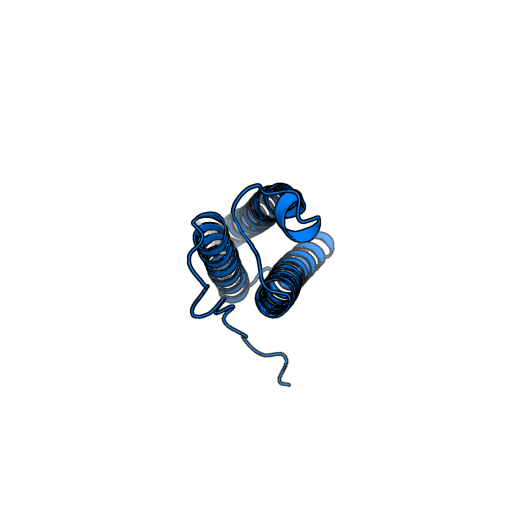C C . SER A 1 91 ? -9.358 0.222 0.901 1.00 86.50 91 SER A C 1
ATOM 692 O O . SER A 1 91 ? -10.239 0.531 1.709 1.00 86.50 91 SER A O 1
ATOM 694 N N . PHE A 1 92 ? -8.061 0.268 1.218 1.00 86.44 92 PHE A N 1
ATOM 695 C CA . PHE A 1 92 ? -7.567 0.710 2.522 1.00 86.44 92 PHE A CA 1
ATOM 696 C C . PHE A 1 92 ? -7.987 2.154 2.839 1.00 86.44 92 PHE A C 1
ATOM 698 O O . PHE A 1 92 ? -8.570 2.408 3.895 1.00 86.44 92 PHE A O 1
ATOM 705 N N . VAL A 1 93 ? -7.775 3.095 1.913 1.00 87.81 93 VAL A N 1
ATOM 706 C CA . VAL A 1 93 ? -8.148 4.513 2.078 1.00 87.81 93 VAL A CA 1
ATOM 707 C C . VAL A 1 93 ? -9.663 4.692 2.242 1.00 87.81 93 VAL A C 1
ATOM 709 O O . VAL A 1 93 ? -10.116 5.499 3.063 1.00 87.81 93 VAL A O 1
ATOM 712 N N . ASN A 1 94 ? -10.466 3.925 1.507 1.00 84.88 94 ASN A N 1
ATOM 713 C CA . ASN A 1 94 ? -11.923 3.962 1.609 1.00 84.88 94 ASN A CA 1
ATOM 714 C C . ASN A 1 94 ? -12.416 3.384 2.936 1.00 84.88 94 ASN A C 1
ATOM 716 O O . ASN A 1 94 ? -13.244 4.008 3.609 1.00 84.88 94 ASN A O 1
ATOM 720 N N . CYS A 1 95 ? -11.886 2.226 3.343 1.00 79.62 95 CYS A N 1
ATOM 721 C CA . CYS A 1 95 ? -12.210 1.638 4.640 1.00 79.62 95 CYS A CA 1
ATOM 722 C C . CYS A 1 95 ? -11.893 2.623 5.763 1.00 79.62 95 CYS A C 1
ATOM 724 O O . CYS A 1 95 ? -12.716 2.895 6.642 1.00 79.62 95 CYS A O 1
ATOM 726 N N . TRP A 1 96 ? -10.726 3.247 5.649 1.00 76.38 96 TRP A N 1
ATOM 727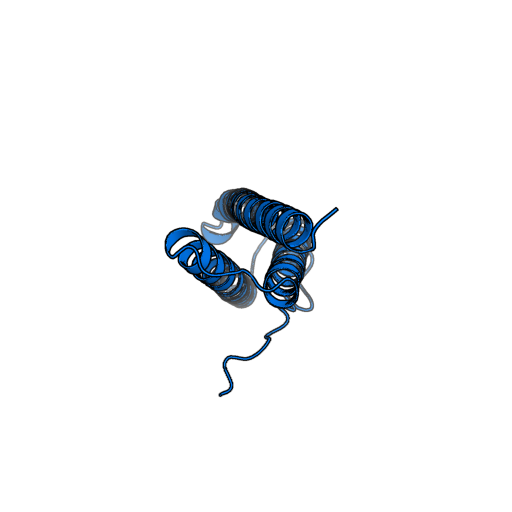 C CA . TRP A 1 96 ? -10.266 4.245 6.578 1.00 76.38 96 TRP A CA 1
ATOM 728 C C . TRP A 1 96 ? -11.210 5.446 6.682 1.00 76.38 96 TRP A C 1
ATOM 730 O O . TRP A 1 96 ? -11.645 5.810 7.773 1.00 76.38 96 TRP A O 1
ATOM 740 N N . THR A 1 97 ? -11.593 6.027 5.547 1.00 80.62 97 THR A N 1
ATOM 741 C CA . THR A 1 97 ? -12.508 7.177 5.475 1.00 80.62 97 THR A CA 1
ATOM 742 C C . THR A 1 97 ? -13.876 6.882 6.102 1.00 80.62 97 THR A C 1
ATOM 744 O O . THR A 1 97 ? -14.456 7.739 6.780 1.00 80.62 97 THR A O 1
ATOM 747 N N . AS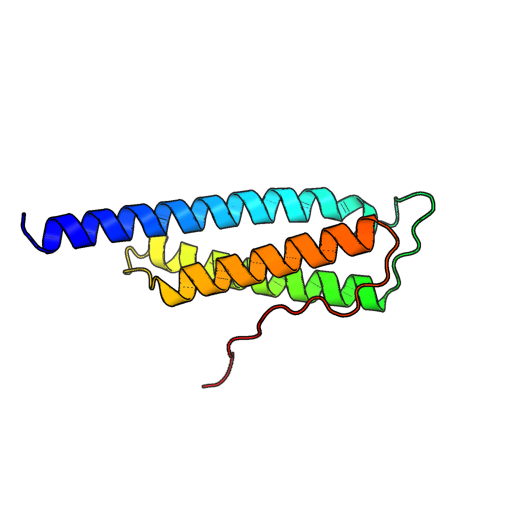N A 1 98 ? -14.382 5.657 5.935 1.00 76.44 98 ASN A N 1
ATOM 748 C CA . ASN A 1 98 ? -15.642 5.229 6.540 1.00 76.44 98 ASN A CA 1
ATOM 749 C C . ASN A 1 98 ? -15.550 5.143 8.069 1.00 76.44 98 ASN A C 1
ATOM 751 O O . ASN A 1 98 ? -16.421 5.686 8.754 1.00 76.44 98 ASN A O 1
ATOM 755 N N . ILE A 1 99 ? -14.464 4.565 8.597 1.00 72.81 99 ILE A N 1
ATOM 756 C CA . ILE A 1 99 ? -14.201 4.517 10.043 1.00 72.81 99 ILE A CA 1
ATOM 757 C C . ILE A 1 99 ? -14.119 5.935 10.620 1.00 72.81 99 ILE A C 1
ATOM 759 O O . ILE A 1 99 ? -14.739 6.211 11.649 1.00 72.81 99 ILE A O 1
ATOM 763 N N . ARG A 1 100 ? -13.435 6.870 9.935 1.00 70.19 100 ARG A N 1
ATOM 764 C CA . ARG A 1 100 ? -13.372 8.280 10.376 1.00 70.19 100 ARG A CA 1
ATOM 765 C C . ARG A 1 100 ? -14.738 8.941 10.480 1.00 70.19 100 ARG A C 1
ATOM 767 O O . ARG A 1 100 ? -14.950 9.793 11.335 1.00 70.19 100 ARG A O 1
ATOM 774 N N . SER A 1 101 ? -15.658 8.538 9.613 1.00 74.12 101 SER A N 1
ATOM 775 C CA . SER A 1 101 ? -17.015 9.077 9.551 1.00 74.12 101 SER A CA 1
ATOM 776 C C . SER A 1 101 ? -17.958 8.444 10.586 1.00 74.12 101 SER A C 1
ATOM 778 O O . SER A 1 101 ? -19.163 8.681 10.526 1.00 74.12 101 SER A O 1
ATOM 780 N N . GLY A 1 102 ? -17.447 7.608 11.502 1.00 63.47 102 GLY A N 1
ATOM 781 C CA . GLY A 1 102 ? -18.250 6.907 12.509 1.00 63.47 102 GLY A CA 1
ATOM 782 C C . GLY A 1 102 ? -19.140 5.806 11.928 1.00 63.47 102 GLY A C 1
ATOM 783 O O . GLY A 1 102 ? -20.059 5.339 12.600 1.00 63.47 102 GLY A O 1
ATOM 784 N N . LYS A 1 103 ? -18.894 5.394 10.679 1.00 63.19 103 LYS A N 1
ATOM 785 C CA . LYS A 1 103 ? -19.594 4.276 10.049 1.00 63.19 103 LYS A CA 1
ATOM 786 C C . LYS A 1 103 ? -18.807 3.003 10.332 1.00 63.19 103 LYS A C 1
ATOM 788 O O . LYS A 1 103 ? -17.613 2.948 10.047 1.00 63.19 103 LYS A O 1
ATOM 793 N N . ALA A 1 104 ? -19.476 1.987 10.878 1.00 53.50 104 ALA A N 1
ATOM 794 C CA . ALA A 1 104 ? -18.884 0.660 10.999 1.00 53.50 104 ALA A CA 1
ATOM 795 C C . ALA A 1 104 ? -18.487 0.178 9.589 1.00 53.50 104 ALA A C 1
ATOM 797 O O . ALA A 1 104 ? -19.345 0.181 8.698 1.00 53.50 104 ALA A O 1
ATOM 798 N N . PRO A 1 105 ? -17.215 -0.170 9.342 1.00 55.25 105 PRO A N 1
ATOM 799 C CA . PRO A 1 105 ? -16.796 -0.659 8.039 1.00 55.25 105 PRO A CA 1
ATOM 800 C C . PRO A 1 105 ? -17.451 -2.024 7.809 1.00 55.25 105 PRO A C 1
ATOM 802 O O . PRO A 1 105 ? -17.217 -2.965 8.559 1.00 55.25 105 PRO A O 1
ATOM 805 N N . THR A 1 106 ? -18.291 -2.151 6.779 1.00 52.72 106 THR A N 1
ATOM 806 C CA . THR A 1 106 ? -18.900 -3.444 6.425 1.00 52.72 106 THR A CA 1
ATOM 807 C C . THR A 1 106 ? -17.842 -4.455 5.978 1.00 52.72 106 THR A C 1
ATOM 809 O O . THR A 1 106 ? -18.014 -5.644 6.220 1.00 52.72 106 THR A O 1
ATOM 812 N N . ALA A 1 107 ? -16.740 -3.977 5.386 1.00 54.47 107 ALA A N 1
ATOM 813 C CA . ALA A 1 107 ? -15.494 -4.708 5.187 1.00 54.47 107 ALA A CA 1
ATOM 814 C C . ALA A 1 107 ? -14.386 -3.744 4.714 1.00 54.47 107 ALA A C 1
ATOM 816 O O . ALA A 1 107 ? -14.618 -2.904 3.845 1.00 54.47 107 ALA A O 1
ATOM 817 N N . CYS A 1 108 ? -13.171 -3.876 5.252 1.00 57.28 108 CYS A N 1
ATOM 818 C CA . CYS A 1 108 ? -11.971 -3.457 4.529 1.00 57.28 108 CYS A CA 1
ATOM 819 C C . CYS A 1 108 ? -11.649 -4.594 3.550 1.00 57.28 108 CYS A C 1
ATOM 821 O O . CYS A 1 108 ? -10.830 -5.454 3.870 1.00 57.28 108 CYS A O 1
ATOM 823 N N . GLU A 1 109 ? -12.357 -4.685 2.421 1.00 55.31 109 GLU A N 1
ATOM 824 C CA . GLU A 1 109 ? -12.030 -5.672 1.382 1.00 55.31 109 GLU A CA 1
ATOM 825 C C . GLU A 1 109 ? -10.724 -5.252 0.705 1.00 55.31 109 GLU A C 1
ATOM 827 O O . GLU A 1 109 ? -10.713 -4.597 -0.334 1.00 55.31 109 GLU A O 1
ATOM 832 N N . VAL A 1 110 ? -9.605 -5.592 1.340 1.00 50.53 110 VAL A N 1
ATOM 833 C CA . VAL A 1 110 ? -8.343 -5.754 0.624 1.00 50.53 110 VAL A CA 1
ATOM 834 C C . VAL A 1 110 ? -8.525 -7.012 -0.208 1.00 50.53 110 VAL A C 1
ATOM 836 O O . VAL A 1 110 ? -8.888 -8.066 0.328 1.00 50.53 110 VAL A O 1
ATOM 839 N N . VAL A 1 111 ? -8.380 -6.884 -1.520 1.00 47.47 111 VAL A N 1
ATOM 840 C CA . VAL A 1 111 ? -8.508 -7.993 -2.449 1.00 47.47 111 VAL A CA 1
ATOM 841 C C . VAL A 1 111 ? -7.298 -8.870 -2.186 1.00 47.47 111 VAL A C 1
ATOM 843 O O . VAL A 1 111 ? -6.238 -8.675 -2.755 1.00 47.47 111 VAL A O 1
ATOM 846 N N . THR A 1 112 ? -7.429 -9.855 -1.299 1.00 48.38 112 THR A N 1
ATOM 847 C CA . THR A 1 112 ? -6.381 -10.852 -1.097 1.00 48.38 112 THR A CA 1
ATOM 848 C C . THR A 1 112 ? -6.148 -11.596 -2.414 1.00 48.38 112 THR A C 1
ATOM 850 O O . THR A 1 112 ? -6.764 -12.634 -2.659 1.00 48.38 112 THR A O 1
ATOM 853 N N . GLN A 1 113 ? -5.244 -11.110 -3.263 1.00 41.22 113 GLN A N 1
ATOM 854 C CA . GLN A 1 113 ? -4.610 -11.924 -4.288 1.00 41.22 113 GLN A CA 1
ATOM 855 C C . GLN A 1 113 ? -3.404 -12.624 -3.666 1.00 41.22 113 GLN A C 1
ATOM 857 O O . GLN A 1 113 ? -2.252 -12.276 -3.871 1.00 41.22 113 GLN A O 1
ATOM 862 N N . GLY A 1 114 ? -3.725 -13.669 -2.902 1.00 37.97 114 GLY A N 1
ATOM 863 C CA . GLY A 1 114 ? -3.001 -14.929 -2.988 1.00 37.97 114 GLY A CA 1
ATOM 864 C C . GLY A 1 114 ? -1.528 -14.926 -2.591 1.00 37.97 114 GLY A C 1
ATOM 865 O O . GLY A 1 114 ? -0.659 -15.167 -3.421 1.00 37.97 114 GLY A O 1
ATOM 866 N N . ALA A 1 115 ? -1.282 -14.982 -1.285 1.00 37.16 115 ALA A N 1
ATOM 867 C CA . ALA A 1 115 ? -0.410 -16.041 -0.792 1.00 37.16 115 ALA A CA 1
ATOM 868 C C . ALA A 1 115 ? -1.111 -17.393 -1.041 1.00 37.16 115 ALA A C 1
ATOM 870 O O . ALA A 1 115 ? -1.895 -17.838 -0.207 1.00 37.16 115 ALA A O 1
ATOM 871 N N . SER A 1 116 ? -0.921 -18.007 -2.216 1.00 34.69 116 SER A N 1
ATOM 872 C CA . SER A 1 116 ? -1.264 -19.419 -2.496 1.00 34.69 116 SER A CA 1
ATOM 873 C C . SER A 1 116 ? -0.671 -19.910 -3.829 1.00 34.69 116 SER A C 1
ATOM 875 O O . SER A 1 116 ? -1.412 -20.160 -4.776 1.00 34.69 116 SER A O 1
ATOM 877 N N . LYS A 1 117 ? 0.658 -20.038 -3.911 1.00 32.44 117 LYS A N 1
ATOM 878 C CA . LYS A 1 117 ? 1.422 -21.289 -4.131 1.00 32.44 117 LYS A CA 1
ATOM 879 C C . LYS A 1 117 ? 2.866 -20.988 -4.512 1.00 32.44 117 LYS A C 1
ATOM 881 O O . LYS A 1 117 ? 3.066 -20.167 -5.428 1.00 32.44 117 LYS A O 1
#

Foldseek 3Di:
DDVVVVLVVVQVVLVVLLVVLVVLLVVLVVVCVCVLVPVDPPQDDDPVLNVQLVVLSVVLVVLSVVQVVCVVVVHRDDPVSSVLSVVSSVLSSVQSVCSVVNHDRPHSPSPPPDPDD

Secondary structure (DSSP, 8-state):
--HHHHHHHHHHHHHHHHHHHHHHHHHHHHHHHHHHTT--TT----HHHHHHHHHHHHHHHHHHHHHHHHHHTTPPPPHHHHHHHHHHHHHHHHHHHHHHTTPPPS-----------

Nearest PDB structures (foldseek):
  7pi6-assembly1_A  TM=3.176E-01  e=2.693E+00  Trypanosoma brucei brucei TREU927

Mean predicted aligned error: 8.09 Å

Radius of gyration: 16.68 Å; Cα contacts (8 Å, |Δi|>4): 83; chains: 1; bounding box: 37×34×54 Å